Protein AF-A0A7J9J8Z8-F1 (afdb_monomer_lite)

InterPro domains:
  IPR006843 Plastid lipid-associated protein/fibrillin conserved domain [PF04755] (7-126)
  IPR039633 Plastid-lipid-associated protein [PTHR31906] (8-125)

Sequence (127 aa):
MIWIQGIVSGLNRGLAANQDDLGKADDAAKELETVAGPVDLLTDLDKLQGRWKLIYSSAFSFRTLGGSRPGLPTGRLLPVTLGQVFQRIDVISKDFDNIAEIELGAPWPLPPLEVTATLAHKFEIIG

Secondary structure (DSSP, 8-state):
--HHHHHHHHTTTGGG--HHHHHHHHHHHHHHHHHH----TTTSGGGG-EEEE----GGG-SSSSS-------S-----EEEEEEEEEEETTTTEEEEEEEEEE---TTSPPEEEEEEEEEE-----

Organism: NCBI:txid34283

pLDDT: mean 72.82, std 18.32, range [25.41, 95.12]

Radius of gyration: 18.26 Å; chains: 1; bounding box: 49×33×54 Å

Foldseek 3Di:
DPVLVVLLVVLPCELPDDPVNVVSVVVSVVVCPVVVDDDDCVPCVVVLAAKAWPSDDPVSPPQAPDPDDPDDDDDDDFGKGKDTWMWHADPVQQKTKIKIWIWGHDPPPDHIDIDIDIDIDGDDDDD

Structure (mmCIF, N/CA/C/O backbone):
data_AF-A0A7J9J8Z8-F1
#
_entry.id   AF-A0A7J9J8Z8-F1
#
loop_
_atom_site.group_PDB
_atom_site.id
_atom_site.type_symbol
_atom_site.label_atom_id
_atom_site.label_alt_id
_atom_site.label_comp_id
_atom_site.label_asym_id
_atom_site.label_entity_id
_atom_site.label_seq_id
_atom_site.pdbx_PDB_ins_code
_atom_site.Cartn_x
_atom_site.Cartn_y
_atom_site.Cartn_z
_atom_site.occupancy
_atom_site.B_iso_or_equiv
_atom_site.auth_seq_id
_atom_site.auth_comp_id
_atom_site.auth_asym_id
_atom_site.auth_atom_id
_atom_site.pdbx_PDB_model_num
ATOM 1 N N . MET A 1 1 ? -18.534 18.041 -2.394 1.00 34.94 1 MET A N 1
ATOM 2 C CA . MET A 1 1 ? -17.965 16.692 -2.613 1.00 34.94 1 MET A CA 1
A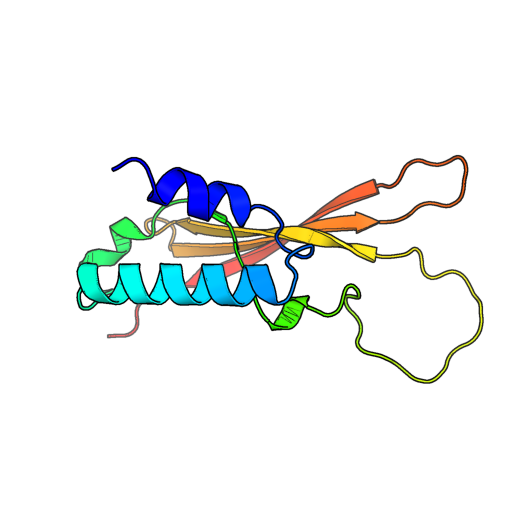TOM 3 C C . MET A 1 1 ? -17.675 16.436 -4.105 1.00 34.94 1 MET A C 1
ATOM 5 O O . MET A 1 1 ? -18.186 15.479 -4.660 1.00 34.94 1 MET A O 1
ATOM 9 N N . ILE A 1 2 ? -16.915 17.300 -4.794 1.00 29.11 2 ILE A N 1
ATOM 10 C CA . ILE A 1 2 ? -16.554 17.111 -6.228 1.00 29.11 2 ILE A CA 1
ATOM 11 C C . ILE A 1 2 ? -15.058 17.410 -6.462 1.00 29.11 2 ILE A C 1
ATOM 13 O O . ILE A 1 2 ? -14.425 16.785 -7.303 1.00 29.11 2 ILE A O 1
ATOM 17 N N . TRP A 1 3 ? -14.442 18.263 -5.637 1.00 25.41 3 TRP A N 1
ATOM 18 C CA . TRP A 1 3 ? -13.029 18.642 -5.768 1.00 25.41 3 TRP A CA 1
ATOM 19 C C . TRP A 1 3 ? -12.020 17.557 -5.339 1.00 25.41 3 TRP A C 1
ATOM 21 O O . TRP A 1 3 ? -10.976 17.417 -5.969 1.00 25.41 3 TRP A O 1
ATOM 31 N N . ILE A 1 4 ? -12.354 16.723 -4.348 1.00 39.91 4 ILE A N 1
ATOM 32 C CA . ILE A 1 4 ? -11.436 15.707 -3.786 1.00 39.91 4 ILE A CA 1
ATOM 33 C C . ILE A 1 4 ? -11.122 14.593 -4.799 1.00 39.91 4 ILE A C 1
ATOM 35 O O . ILE A 1 4 ? -9.976 14.165 -4.922 1.00 39.91 4 ILE A O 1
ATOM 39 N N . GLN A 1 5 ? -12.116 14.163 -5.586 1.00 38.34 5 GLN A N 1
ATOM 40 C CA . GLN A 1 5 ? -11.907 13.160 -6.640 1.00 38.34 5 GLN A CA 1
ATOM 41 C C . GLN A 1 5 ? -10.959 13.675 -7.735 1.00 38.34 5 GLN A C 1
ATOM 43 O O . GLN A 1 5 ? -10.128 12.919 -8.235 1.00 38.34 5 GLN A O 1
ATOM 48 N N . GLY A 1 6 ? -11.031 14.971 -8.063 1.00 37.84 6 GLY A N 1
ATOM 49 C CA . GLY A 1 6 ? -10.149 15.610 -9.041 1.00 37.84 6 GLY A CA 1
ATOM 50 C C . GLY A 1 6 ? -8.691 15.659 -8.579 1.00 37.84 6 GLY A C 1
ATOM 51 O O . GLY A 1 6 ? -7.807 15.264 -9.338 1.00 37.84 6 GLY A O 1
ATOM 52 N N . ILE A 1 7 ? -8.455 16.058 -7.323 1.00 46.06 7 ILE A N 1
ATOM 53 C CA . ILE A 1 7 ? -7.114 16.156 -6.721 1.00 46.06 7 ILE A CA 1
ATOM 54 C C . ILE A 1 7 ? -6.442 14.775 -6.653 1.00 46.06 7 ILE A C 1
ATOM 56 O O . ILE A 1 7 ? -5.316 14.615 -7.119 1.00 46.06 7 ILE A O 1
ATOM 60 N N . VAL A 1 8 ? -7.157 13.749 -6.177 1.00 44.94 8 VAL A N 1
ATOM 61 C CA . VAL A 1 8 ? -6.626 12.377 -6.063 1.00 44.94 8 VAL A CA 1
ATOM 62 C C . VAL A 1 8 ? -6.415 11.720 -7.435 1.00 44.94 8 VAL A C 1
ATOM 64 O O . VAL A 1 8 ? -5.443 10.989 -7.618 1.00 44.94 8 VAL A O 1
ATOM 67 N N . SER A 1 9 ? -7.263 12.006 -8.435 1.00 47.38 9 SER A N 1
ATOM 68 C CA . SER A 1 9 ? -7.061 11.483 -9.798 1.00 47.38 9 SER A CA 1
ATOM 69 C C . SER A 1 9 ? -5.850 12.106 -10.507 1.00 47.38 9 SER A C 1
ATOM 71 O O . SER A 1 9 ? -5.186 11.423 -11.285 1.00 47.38 9 SER A O 1
ATOM 73 N N . GLY A 1 10 ? -5.524 13.372 -10.208 1.00 46.00 10 GLY A N 1
ATOM 74 C CA . GLY A 1 10 ? -4.350 14.068 -10.748 1.00 46.00 10 GLY A CA 1
ATOM 75 C C . GLY A 1 10 ? -3.026 13.583 -10.149 1.00 46.00 10 GLY A C 1
ATOM 76 O O . GLY A 1 10 ? -2.005 13.587 -10.832 1.00 46.00 10 GLY A O 1
ATOM 77 N N . LEU A 1 11 ? -3.063 13.087 -8.909 1.00 51.06 11 LEU A N 1
ATOM 78 C CA . LEU A 1 11 ? -1.923 12.510 -8.188 1.00 51.06 11 LEU A CA 1
ATOM 79 C C . LEU A 1 11 ? -1.674 11.028 -8.527 1.00 51.06 11 LEU A C 1
ATOM 81 O O . LEU A 1 11 ? -0.802 10.376 -7.953 1.00 51.06 11 LEU A O 1
ATOM 85 N N . ASN A 1 12 ? -2.409 10.482 -9.497 1.00 52.44 12 ASN A N 1
ATOM 86 C CA . ASN A 1 12 ? -2.306 9.103 -9.965 1.00 52.44 12 ASN A CA 1
ATOM 87 C C . ASN A 1 12 ? -1.077 8.877 -10.869 1.00 52.44 12 ASN A C 1
ATOM 89 O O . ASN A 1 12 ? -1.169 8.305 -11.954 1.00 52.44 12 ASN A O 1
ATOM 93 N N . ARG A 1 13 ? 0.075 9.400 -10.449 1.00 53.47 13 ARG A N 1
ATOM 94 C CA . ARG A 1 13 ? 1.347 9.306 -11.168 1.00 53.47 13 ARG A CA 1
ATOM 95 C C . ARG A 1 13 ? 2.376 8.453 -10.442 1.00 53.47 13 ARG A C 1
ATOM 97 O O . ARG A 1 13 ? 3.346 8.053 -11.080 1.00 53.47 13 ARG A O 1
ATOM 104 N N . GLY A 1 14 ? 2.173 8.153 -9.157 1.00 57.25 14 GLY A N 1
ATOM 105 C CA . GLY A 1 14 ? 3.115 7.363 -8.364 1.00 57.25 14 GLY A CA 1
ATOM 106 C C . GLY A 1 14 ? 4.531 7.938 -8.477 1.00 57.25 14 GLY A C 1
ATOM 107 O O . GLY A 1 14 ? 4.780 9.074 -8.087 1.00 57.25 14 GLY A O 1
ATOM 108 N N . LEU A 1 15 ? 5.447 7.188 -9.092 1.00 50.38 15 LEU A N 1
ATOM 109 C CA . LEU A 1 15 ? 6.840 7.595 -9.355 1.00 50.38 15 LEU A CA 1
ATOM 110 C C . LEU A 1 15 ? 7.030 8.680 -10.420 1.00 50.38 15 LEU A C 1
ATOM 112 O O . LEU A 1 15 ? 8.113 9.248 -10.540 1.00 50.38 15 LEU A O 1
ATOM 116 N N . ALA A 1 16 ? 6.013 8.951 -11.234 1.00 54.94 16 ALA A N 1
ATOM 117 C CA . ALA A 1 16 ? 6.046 10.014 -12.232 1.00 54.94 16 ALA A CA 1
ATOM 118 C C . ALA A 1 16 ? 5.614 11.380 -11.667 1.00 54.94 16 ALA A C 1
ATOM 120 O O . ALA A 1 16 ? 5.531 12.338 -12.440 1.00 54.94 16 ALA A O 1
ATOM 121 N N . ALA A 1 17 ? 5.338 11.472 -10.359 1.00 58.69 17 ALA A N 1
ATOM 122 C CA . ALA A 1 17 ? 5.008 12.719 -9.680 1.00 58.69 17 ALA A CA 1
ATOM 123 C C . ALA A 1 17 ? 6.185 13.708 -9.750 1.00 58.69 17 ALA A C 1
ATOM 125 O O . ALA A 1 17 ? 7.332 13.356 -9.463 1.00 58.69 17 ALA A O 1
ATOM 126 N N . ASN A 1 18 ? 5.910 14.941 -10.173 1.00 61.91 18 ASN A N 1
ATOM 127 C CA . ASN A 1 18 ? 6.887 16.031 -10.168 1.00 61.91 18 ASN A CA 1
ATOM 128 C C . ASN A 1 18 ? 6.791 16.852 -8.868 1.00 61.91 18 ASN A C 1
ATOM 130 O O . ASN A 1 18 ? 5.939 16.578 -8.030 1.00 61.91 18 ASN A O 1
ATOM 134 N N . GLN A 1 19 ? 7.648 17.865 -8.698 1.00 65.25 19 GLN A N 1
ATOM 135 C CA . GLN A 1 19 ? 7.682 18.682 -7.476 1.00 65.25 19 GLN A CA 1
ATOM 136 C C . GLN A 1 19 ? 6.340 19.383 -7.166 1.00 65.25 19 GLN A C 1
ATOM 138 O O . GLN A 1 19 ? 5.976 19.517 -5.999 1.00 65.25 19 GLN A O 1
ATOM 143 N N . ASP A 1 20 ? 5.578 19.758 -8.198 1.00 70.56 20 ASP A N 1
ATOM 144 C CA . ASP A 1 20 ? 4.259 20.389 -8.057 1.00 70.56 20 ASP A CA 1
ATOM 145 C C . ASP A 1 20 ? 3.188 19.390 -7.595 1.00 70.56 20 ASP A C 1
ATOM 147 O O . ASP A 1 20 ? 2.293 19.737 -6.823 1.00 70.56 20 ASP A O 1
ATOM 151 N N . ASP A 1 21 ? 3.281 18.138 -8.049 1.00 70.00 21 ASP A N 1
ATOM 152 C CA . ASP A 1 21 ? 2.427 17.045 -7.584 1.00 70.00 21 ASP A CA 1
ATOM 153 C C . ASP A 1 21 ? 2.680 16.763 -6.087 1.00 70.00 21 ASP A C 1
ATOM 155 O O . ASP A 1 21 ? 1.749 16.406 -5.367 1.00 70.00 21 ASP A O 1
ATOM 159 N N . LEU A 1 22 ? 3.900 17.013 -5.583 1.00 69.50 22 LEU A N 1
ATOM 160 C CA . LEU A 1 22 ? 4.226 16.876 -4.153 1.00 69.50 22 LEU A CA 1
ATOM 161 C C . LEU A 1 22 ? 3.498 17.911 -3.310 1.00 69.50 22 LEU A C 1
ATOM 163 O O . LEU A 1 22 ? 2.898 17.551 -2.303 1.00 69.50 22 LEU A O 1
ATOM 167 N N . GLY A 1 23 ? 3.536 19.178 -3.736 1.00 73.69 23 GLY A N 1
ATOM 168 C CA . GLY A 1 23 ? 2.842 20.260 -3.038 1.00 73.69 23 GLY A CA 1
ATOM 169 C C . GLY A 1 23 ? 1.347 19.972 -2.937 1.00 73.69 23 GLY A C 1
ATOM 170 O O . GLY A 1 23 ? 0.778 20.021 -1.856 1.00 73.69 23 GLY A O 1
ATOM 171 N N . LYS A 1 24 ? 0.733 19.528 -4.039 1.00 79.06 24 LYS A N 1
ATOM 172 C CA . LYS A 1 24 ? -0.695 19.178 -4.063 1.00 79.06 24 LYS A CA 1
ATOM 173 C C . LYS A 1 24 ? -1.042 17.986 -3.173 1.00 79.06 24 LYS A C 1
ATOM 175 O O . LYS A 1 24 ? -2.104 17.990 -2.558 1.00 79.06 24 LYS A O 1
ATOM 180 N N . ALA A 1 25 ? -0.195 16.956 -3.137 1.00 75.88 25 ALA A N 1
ATOM 181 C CA . ALA A 1 25 ? -0.412 15.801 -2.269 1.00 75.88 25 ALA A CA 1
ATOM 182 C C . ALA A 1 25 ? -0.301 16.183 -0.788 1.00 75.88 25 ALA A C 1
ATOM 184 O O . ALA A 1 25 ? -1.129 15.754 0.011 1.00 75.88 25 ALA A O 1
ATOM 185 N N . ASP A 1 26 ? 0.698 16.994 -0.442 1.00 78.19 26 ASP A N 1
ATOM 186 C CA . ASP A 1 26 ? 0.940 17.460 0.924 1.00 78.19 26 ASP A CA 1
ATOM 187 C C . ASP A 1 26 ? -0.175 18.399 1.407 1.00 78.19 26 ASP A C 1
ATOM 189 O O . ASP A 1 26 ? -0.696 18.233 2.509 1.00 78.19 26 ASP A O 1
ATOM 193 N N . ASP A 1 27 ? -0.618 19.326 0.554 1.00 84.81 27 ASP A N 1
ATOM 194 C CA . ASP A 1 27 ? -1.748 20.213 0.839 1.00 84.81 27 ASP A CA 1
ATOM 195 C C . ASP A 1 27 ? -3.039 19.409 1.055 1.00 84.81 27 ASP A C 1
ATOM 197 O O . ASP A 1 27 ? -3.742 19.608 2.046 1.00 84.81 27 ASP A O 1
ATOM 201 N N . ALA A 1 28 ? -3.319 18.432 0.185 1.00 83.50 28 ALA A N 1
ATOM 202 C CA . ALA A 1 28 ? -4.482 17.560 0.330 1.00 83.50 28 ALA A CA 1
ATOM 203 C C . ALA A 1 28 ? -4.420 16.704 1.606 1.00 83.50 28 ALA A C 1
ATOM 205 O O . ALA A 1 28 ? -5.444 16.499 2.258 1.00 83.50 28 ALA A O 1
ATOM 206 N N . ALA A 1 29 ? -3.236 16.211 1.982 1.00 81.00 29 ALA A N 1
ATOM 207 C CA . ALA A 1 29 ? -3.048 15.468 3.225 1.00 81.00 29 ALA A CA 1
ATOM 208 C C . ALA A 1 29 ? -3.321 16.353 4.450 1.00 81.00 29 ALA A C 1
ATOM 210 O O . ALA A 1 29 ? -4.094 15.959 5.320 1.00 81.00 29 ALA A O 1
ATOM 211 N N . LYS A 1 30 ? -2.790 17.582 4.476 1.00 83.81 30 LYS A N 1
ATOM 212 C CA . LYS A 1 30 ? -3.038 18.558 5.552 1.00 83.81 30 LYS A CA 1
ATOM 213 C C . LYS A 1 30 ? -4.513 18.927 5.682 1.00 83.81 30 LYS A C 1
ATOM 215 O O . LYS A 1 30 ? -5.029 19.033 6.797 1.00 83.81 30 LYS A O 1
ATOM 220 N N . GLU A 1 31 ? -5.209 19.114 4.561 1.00 86.94 31 GLU A N 1
ATOM 221 C CA . GLU A 1 31 ? -6.655 19.355 4.566 1.00 86.94 31 GLU A CA 1
ATOM 222 C C . GLU A 1 31 ? -7.415 18.173 5.182 1.00 86.94 31 GLU A C 1
ATOM 224 O O . GLU A 1 31 ? -8.316 18.378 5.996 1.00 86.94 31 GLU A O 1
ATOM 229 N N . LEU A 1 32 ? -7.030 16.936 4.847 1.00 82.25 32 LEU A N 1
ATOM 230 C CA . LEU A 1 32 ? -7.639 15.734 5.416 1.00 82.25 32 LEU A CA 1
ATOM 231 C C . LEU A 1 32 ? -7.358 15.603 6.914 1.00 82.25 32 LEU A C 1
ATOM 233 O O . LEU A 1 32 ? -8.292 15.356 7.669 1.00 82.25 32 LEU A O 1
ATOM 237 N N . GLU A 1 33 ? -6.122 15.819 7.359 1.00 82.50 33 GLU A N 1
ATOM 238 C CA . GLU A 1 33 ? -5.747 15.777 8.780 1.00 82.50 33 GLU A CA 1
ATOM 239 C C . GLU A 1 33 ? -6.514 16.815 9.608 1.00 82.50 33 GLU A C 1
ATOM 241 O O . GLU A 1 33 ? -6.951 16.531 10.724 1.00 82.50 33 GLU A O 1
ATOM 246 N N . THR A 1 34 ? -6.759 17.997 9.034 1.00 83.56 34 THR A N 1
ATOM 247 C CA . THR A 1 34 ? -7.533 19.065 9.686 1.00 83.56 34 THR A CA 1
ATOM 248 C C . THR A 1 34 ? -8.987 18.650 9.942 1.00 83.56 34 THR A C 1
ATOM 250 O O . THR A 1 34 ? -9.594 19.085 10.920 1.00 83.56 34 THR A O 1
ATOM 253 N N . VAL A 1 35 ? -9.559 17.808 9.075 1.00 84.19 35 VAL A N 1
ATOM 254 C CA . VAL A 1 35 ? -10.960 17.361 9.161 1.00 84.19 35 VAL A CA 1
ATOM 255 C C . VAL A 1 35 ? -11.098 16.026 9.901 1.00 84.19 35 VAL A C 1
ATOM 257 O O . VAL A 1 35 ? -12.113 15.799 10.558 1.00 84.19 35 VAL A O 1
ATOM 260 N N . ALA A 1 36 ? -10.107 15.138 9.795 1.00 75.69 36 ALA A N 1
ATOM 261 C CA . ALA A 1 36 ? -10.208 13.744 10.226 1.00 75.69 36 ALA A CA 1
ATOM 262 C C . ALA A 1 36 ? -10.038 13.534 11.740 1.00 75.69 36 ALA A C 1
ATOM 264 O O . ALA A 1 36 ? -10.451 12.492 12.246 1.00 75.69 36 ALA A O 1
ATOM 265 N N . GLY A 1 37 ? -9.507 14.517 12.476 1.00 78.62 37 GLY A N 1
ATOM 266 C CA . GLY A 1 37 ? -9.246 14.370 13.909 1.00 78.62 37 GLY A CA 1
ATOM 267 C C . GLY A 1 37 ? -8.185 13.296 14.216 1.00 78.62 37 GLY A C 1
ATOM 268 O O . GLY A 1 37 ? -7.558 12.755 13.304 1.00 78.62 37 GLY A O 1
ATOM 269 N N . PRO A 1 38 ? -7.920 13.007 15.500 1.00 80.38 38 PRO A N 1
ATOM 270 C CA . PRO A 1 38 ? -6.939 11.996 15.888 1.00 80.38 38 PRO A CA 1
ATOM 271 C C . PRO A 1 38 ? -7.415 10.583 1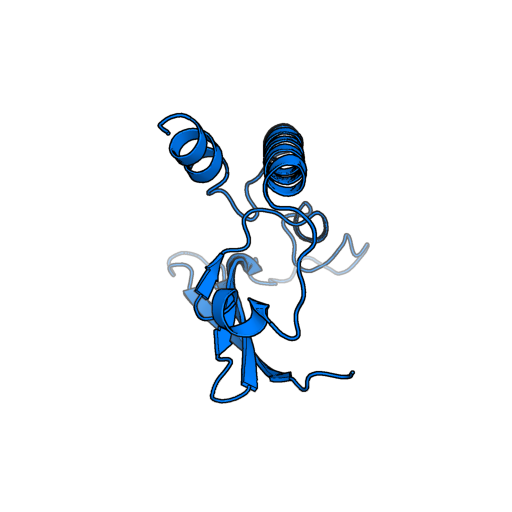5.520 1.00 80.38 38 PRO A C 1
ATOM 273 O O . PRO A 1 38 ? -8.559 10.225 15.786 1.00 80.38 38 PRO A O 1
ATOM 276 N N . VAL A 1 39 ? -6.513 9.781 14.948 1.00 81.88 39 VAL A N 1
ATOM 277 C CA . VAL A 1 39 ? -6.736 8.355 14.663 1.00 81.88 39 VAL A CA 1
ATOM 278 C C . VAL A 1 39 ? -6.377 7.540 15.902 1.00 81.88 39 VAL A C 1
ATOM 280 O O . VAL A 1 39 ? -5.243 7.619 16.377 1.00 81.88 39 VAL A O 1
ATOM 283 N N . ASP A 1 40 ? -7.313 6.736 16.401 1.00 86.62 40 ASP A N 1
ATOM 284 C CA . ASP A 1 40 ? -7.057 5.786 17.484 1.00 86.62 40 ASP A CA 1
ATOM 285 C C . ASP A 1 40 ? -7.002 4.364 16.926 1.00 86.62 40 ASP A C 1
ATOM 287 O O . ASP A 1 40 ? -8.021 3.736 16.663 1.00 86.62 40 ASP A O 1
ATOM 291 N N . LEU A 1 41 ? -5.795 3.816 16.776 1.00 84.00 41 LEU A N 1
ATOM 292 C CA . LEU A 1 41 ? -5.590 2.485 16.200 1.00 84.00 41 LEU A CA 1
ATOM 293 C C . LEU A 1 41 ? -6.212 1.344 17.023 1.00 84.00 41 LEU A C 1
ATOM 295 O O . LEU A 1 41 ? -6.341 0.244 16.493 1.00 84.00 41 LEU A O 1
ATOM 299 N N . LEU A 1 42 ? -6.594 1.562 18.286 1.00 85.38 42 LEU A N 1
ATOM 300 C CA . LEU A 1 42 ? -7.307 0.549 19.071 1.00 85.38 42 LEU A CA 1
ATOM 301 C C . LEU A 1 42 ? -8.778 0.437 18.660 1.00 85.38 42 LEU A C 1
ATOM 303 O O . LEU A 1 42 ? -9.348 -0.652 18.736 1.00 85.38 42 LEU A O 1
ATOM 307 N N . THR A 1 43 ? -9.387 1.541 18.229 1.00 87.62 43 THR A N 1
ATOM 308 C CA . THR A 1 43 ? -10.814 1.612 17.885 1.00 87.62 43 THR A CA 1
ATOM 309 C C . THR A 1 43 ? -11.074 1.745 16.385 1.00 87.62 43 THR A C 1
ATOM 311 O O . THR A 1 43 ? -12.145 1.358 15.932 1.00 87.62 43 THR A O 1
ATOM 314 N N . ASP A 1 44 ? -10.088 2.211 15.616 1.00 89.69 44 ASP A N 1
ATOM 315 C CA . ASP A 1 44 ? -10.197 2.530 14.189 1.00 89.69 44 ASP A CA 1
ATOM 316 C C . ASP A 1 44 ? -9.481 1.530 13.270 1.00 89.69 44 ASP A C 1
ATOM 318 O O . ASP A 1 44 ? -9.369 1.764 12.064 1.00 89.69 44 ASP A O 1
ATOM 322 N N . LEU A 1 45 ? -8.946 0.429 13.805 1.00 89.31 45 LEU A N 1
ATOM 323 C CA . LEU A 1 45 ? -8.135 -0.501 13.017 1.00 89.31 45 LEU A CA 1
ATOM 324 C C . LEU A 1 45 ? -8.893 -1.081 11.816 1.00 89.31 45 LEU A C 1
ATOM 326 O O . LEU A 1 45 ? -8.313 -1.260 10.749 1.00 89.31 45 LEU A O 1
ATOM 330 N N . ASP A 1 46 ? -10.190 -1.339 11.972 1.00 91.12 46 ASP A N 1
ATOM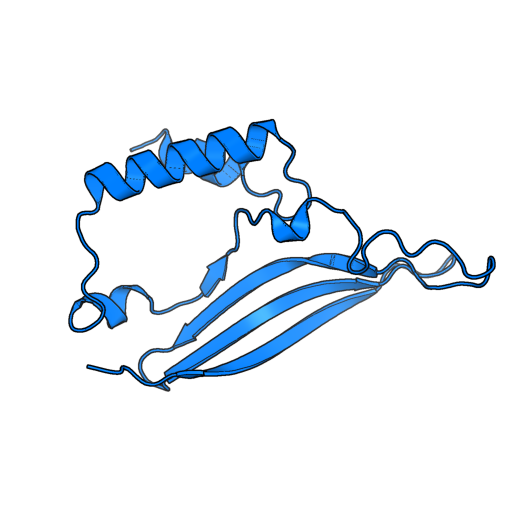 331 C CA . ASP A 1 46 ? -11.078 -1.834 10.919 1.00 91.12 46 ASP A CA 1
ATOM 332 C C . ASP A 1 46 ? -11.154 -0.882 9.717 1.00 91.12 46 ASP A C 1
ATOM 334 O O . ASP A 1 46 ? -11.263 -1.337 8.576 1.00 91.12 46 ASP A O 1
ATOM 338 N N . LYS A 1 47 ? -11.001 0.429 9.943 1.00 90.06 47 LYS A N 1
ATOM 339 C CA . LYS A 1 47 ? -10.967 1.443 8.879 1.00 90.06 47 LYS A CA 1
ATOM 340 C C . LYS A 1 47 ? -9.745 1.300 7.973 1.00 90.06 47 LYS A C 1
ATOM 342 O O . LYS A 1 47 ? -9.765 1.809 6.854 1.00 90.06 47 LYS A O 1
ATOM 347 N N . LEU A 1 48 ? -8.695 0.609 8.428 1.00 90.44 48 LEU A N 1
ATOM 348 C CA . LEU A 1 48 ? -7.500 0.325 7.633 1.00 90.44 48 LEU A CA 1
ATOM 349 C C . LEU A 1 48 ? -7.658 -0.904 6.729 1.00 90.44 48 LEU A C 1
ATOM 351 O O . LEU A 1 48 ? -6.806 -1.115 5.866 1.00 90.44 48 LEU A O 1
ATOM 355 N N . GLN A 1 49 ? -8.723 -1.700 6.877 1.00 94.56 49 GLN A N 1
ATOM 356 C CA . GLN A 1 49 ? -8.948 -2.892 6.057 1.00 94.56 49 GLN A CA 1
ATOM 357 C C . GLN A 1 49 ? -8.982 -2.540 4.565 1.00 94.56 49 GLN A C 1
ATOM 359 O O . GLN A 1 49 ? -9.768 -1.705 4.117 1.00 94.56 49 GLN A O 1
ATOM 364 N N . GLY A 1 50 ? -8.191 -3.256 3.767 1.00 94.50 50 GLY A N 1
ATOM 365 C CA . GLY A 1 50 ? -8.266 -3.189 2.312 1.00 94.50 50 GLY A CA 1
ATOM 366 C C . GLY A 1 50 ? -6.922 -2.957 1.637 1.00 94.50 50 GLY A C 1
ATOM 367 O O . GLY A 1 50 ? -5.864 -3.332 2.141 1.00 94.50 50 GLY A O 1
ATOM 368 N N . ARG A 1 51 ? -6.978 -2.389 0.430 1.00 93.25 51 ARG A N 1
ATOM 369 C CA . ARG A 1 51 ? -5.806 -2.134 -0.411 1.00 93.25 51 ARG A CA 1
ATOM 370 C C . ARG A 1 51 ? -5.618 -0.634 -0.592 1.00 93.25 51 ARG A C 1
ATOM 372 O O . ARG A 1 51 ? -6.431 0.031 -1.226 1.00 93.25 51 ARG A O 1
ATOM 379 N N . TRP A 1 52 ? -4.500 -0.141 -0.089 1.00 90.31 52 TRP A N 1
ATOM 380 C CA . TRP A 1 52 ? -4.080 1.248 -0.143 1.00 90.31 52 TRP A CA 1
ATOM 381 C C . TRP A 1 52 ? -3.104 1.447 -1.289 1.00 90.31 52 TRP A C 1
ATOM 383 O O . TRP A 1 52 ? -2.208 0.635 -1.514 1.00 90.31 52 TRP A O 1
ATOM 393 N N . LYS A 1 53 ? -3.290 2.526 -2.041 1.00 87.38 53 LYS A N 1
ATOM 394 C CA . LYS A 1 53 ? -2.414 2.902 -3.147 1.00 87.38 53 LYS A CA 1
ATOM 395 C C . LYS A 1 53 ? -1.470 3.993 -2.666 1.00 87.38 53 LYS A C 1
ATOM 397 O O . LYS A 1 53 ? -1.932 5.011 -2.161 1.00 87.38 53 LYS A O 1
ATOM 402 N N . LEU A 1 54 ? -0.166 3.807 -2.852 1.00 81.75 54 LEU A N 1
ATOM 403 C CA . LEU A 1 54 ? 0.801 4.856 -2.550 1.00 81.75 54 LEU A CA 1
ATOM 404 C C . LEU A 1 54 ? 0.669 5.978 -3.582 1.00 81.75 54 LEU A C 1
ATOM 406 O O . LEU A 1 54 ? 1.042 5.815 -4.744 1.00 81.75 54 LEU A O 1
ATOM 410 N N . ILE A 1 55 ? 0.123 7.111 -3.157 1.00 75.12 55 ILE A N 1
ATOM 411 C CA . ILE A 1 55 ? -0.068 8.273 -4.030 1.00 75.12 55 ILE A CA 1
ATOM 412 C C . ILE A 1 55 ? 1.250 9.042 -4.191 1.00 75.12 55 ILE A C 1
ATOM 414 O O . ILE A 1 55 ? 1.574 9.486 -5.289 1.00 75.12 55 ILE A O 1
ATOM 418 N N . TYR A 1 56 ? 2.042 9.141 -3.120 1.00 70.94 56 TYR A N 1
ATOM 419 C CA . TYR A 1 56 ? 3.320 9.842 -3.121 1.00 70.94 56 TYR A CA 1
ATOM 420 C C . TYR A 1 56 ? 4.276 9.292 -2.052 1.00 70.94 56 TYR A C 1
ATOM 422 O O . TYR A 1 56 ? 3.853 8.912 -0.963 1.00 70.94 56 TYR A O 1
ATOM 430 N N . SER A 1 57 ? 5.577 9.280 -2.356 1.00 68.62 57 SER A N 1
ATOM 431 C CA . SER A 1 57 ? 6.647 9.192 -1.360 1.00 68.62 57 SER A CA 1
ATOM 432 C C . SER A 1 57 ? 7.923 9.848 -1.891 1.00 68.62 57 SER A C 1
ATOM 434 O O . SER A 1 57 ? 8.333 9.635 -3.035 1.00 68.62 57 SER A O 1
ATOM 436 N N . SER A 1 58 ? 8.571 10.644 -1.042 1.00 60.47 58 SER A N 1
ATOM 437 C CA . SER A 1 58 ? 9.803 11.369 -1.372 1.00 60.47 58 SER A CA 1
ATOM 438 C C . SER A 1 58 ? 10.972 10.435 -1.703 1.00 60.47 58 SER A C 1
ATOM 440 O O . SER A 1 58 ? 11.833 10.795 -2.508 1.00 60.47 58 SER A O 1
ATOM 442 N N . ALA A 1 59 ? 10.968 9.211 -1.160 1.00 56.41 59 ALA A N 1
ATOM 443 C CA . ALA A 1 59 ? 11.990 8.187 -1.393 1.00 56.41 59 ALA A CA 1
ATOM 444 C C . ALA A 1 59 ? 12.054 7.699 -2.855 1.00 56.41 59 ALA A C 1
ATOM 446 O O . ALA A 1 59 ? 13.038 7.088 -3.262 1.00 56.41 59 ALA A O 1
ATOM 447 N N . PHE A 1 60 ? 11.021 7.992 -3.645 1.00 55.16 60 PHE A N 1
ATOM 448 C CA . PHE A 1 60 ? 10.840 7.534 -5.023 1.00 55.16 60 PHE A CA 1
ATOM 449 C C . PHE A 1 60 ? 11.045 8.638 -6.076 1.00 55.16 60 PHE A C 1
ATOM 451 O O . PHE A 1 60 ? 10.913 8.396 -7.271 1.00 55.16 60 PHE A O 1
ATOM 458 N N . SER A 1 61 ? 11.411 9.851 -5.651 1.00 48.75 61 SER A N 1
ATOM 459 C CA . SER A 1 61 ? 11.662 10.997 -6.543 1.00 48.75 61 SER A CA 1
ATOM 460 C C . SER A 1 61 ? 12.882 10.815 -7.463 1.00 48.75 61 SER A C 1
ATOM 462 O O . SER A 1 61 ? 12.975 11.452 -8.515 1.00 48.75 61 SER A O 1
ATOM 464 N N . PHE A 1 62 ? 13.793 9.900 -7.121 1.00 49.81 62 PHE A N 1
ATOM 465 C CA . PHE A 1 62 ? 14.831 9.427 -8.029 1.00 49.81 62 PHE A CA 1
ATOM 466 C C . PHE A 1 62 ? 14.294 8.223 -8.805 1.00 49.81 62 PHE A C 1
ATOM 468 O O . PHE A 1 62 ? 14.046 7.166 -8.233 1.00 49.81 62 PHE A O 1
ATOM 475 N N . ARG A 1 63 ? 14.139 8.377 -10.125 1.00 51.88 63 ARG A N 1
ATOM 476 C CA . ARG A 1 63 ? 13.628 7.377 -11.089 1.00 51.88 63 ARG A CA 1
ATOM 477 C C . ARG A 1 63 ? 14.505 6.116 -11.241 1.00 51.88 63 ARG A C 1
ATOM 479 O O . ARG A 1 63 ? 14.470 5.455 -12.273 1.00 51.88 63 ARG A O 1
ATOM 486 N N . THR A 1 64 ? 15.305 5.782 -10.238 1.00 49.44 64 THR A N 1
ATOM 487 C CA . THR A 1 64 ? 16.195 4.626 -10.192 1.00 49.44 64 THR A CA 1
ATOM 488 C C . THR A 1 64 ? 16.157 4.025 -8.793 1.00 49.44 64 THR A C 1
ATOM 490 O O . THR A 1 64 ? 16.469 4.700 -7.815 1.00 49.44 64 THR A O 1
ATOM 493 N N . LEU A 1 65 ? 15.874 2.720 -8.696 1.00 53.22 65 LEU A N 1
ATOM 494 C CA . LEU A 1 65 ? 15.973 1.911 -7.464 1.00 53.22 65 LEU A CA 1
ATOM 495 C C . LEU A 1 65 ? 17.427 1.708 -6.973 1.00 53.22 65 LEU A C 1
ATOM 497 O O . LEU A 1 65 ? 17.757 0.745 -6.288 1.00 53.22 65 LEU A O 1
ATOM 501 N N . GLY A 1 66 ? 18.316 2.624 -7.336 1.00 47.66 66 GLY A N 1
ATOM 502 C CA . GLY A 1 66 ? 19.712 2.674 -6.953 1.00 47.66 66 GLY A CA 1
ATOM 503 C C . GLY A 1 66 ? 20.157 4.118 -7.094 1.00 47.66 66 GLY A C 1
ATOM 504 O O . GLY A 1 66 ? 20.178 4.651 -8.204 1.00 47.66 66 GLY A O 1
ATOM 505 N N . GLY A 1 67 ? 20.451 4.770 -5.969 1.00 43.62 67 GLY A N 1
ATOM 506 C CA . GLY A 1 67 ? 21.042 6.106 -5.965 1.00 43.62 67 GLY A CA 1
ATOM 507 C C . GLY A 1 67 ? 22.293 6.154 -6.843 1.00 43.62 67 GLY A C 1
ATOM 508 O O . GLY A 1 67 ? 22.907 5.118 -7.105 1.00 43.62 67 GLY A O 1
ATOM 509 N N . SER A 1 68 ? 22.660 7.352 -7.306 1.00 43.75 68 SER A N 1
ATOM 510 C CA . SER A 1 68 ? 23.854 7.597 -8.119 1.00 43.75 68 SER A CA 1
ATOM 511 C C . SER A 1 68 ? 25.057 6.862 -7.536 1.00 43.75 68 SER A C 1
ATOM 513 O O . SER A 1 68 ? 25.642 7.311 -6.553 1.00 43.75 68 SER A O 1
ATOM 515 N N . ARG A 1 69 ? 25.412 5.717 -8.126 1.00 45.53 69 ARG A N 1
ATOM 516 C CA . ARG A 1 69 ? 26.631 4.986 -7.801 1.00 45.53 69 ARG A CA 1
ATOM 517 C C . ARG A 1 69 ? 27.673 5.435 -8.821 1.00 45.53 69 ARG A C 1
ATOM 519 O O . ARG A 1 69 ? 27.567 5.053 -9.988 1.00 45.53 69 ARG A O 1
ATOM 526 N N . PRO A 1 70 ? 28.644 6.282 -8.442 1.00 50.31 70 PRO A N 1
ATOM 527 C CA . PRO A 1 70 ? 29.738 6.623 -9.331 1.00 50.31 70 PRO A CA 1
ATOM 528 C C . PRO A 1 70 ? 30.561 5.348 -9.550 1.00 50.31 70 PRO A C 1
ATOM 530 O O . PRO A 1 70 ? 31.184 4.840 -8.622 1.00 50.31 70 PRO A O 1
ATOM 533 N N . GLY A 1 71 ? 30.520 4.823 -10.774 1.00 39.72 71 GLY A N 1
ATOM 534 C CA . GLY A 1 71 ? 31.359 3.720 -11.240 1.00 39.72 71 GLY A CA 1
ATOM 535 C C . GLY A 1 71 ? 30.690 2.343 -11.246 1.00 39.72 71 GLY A C 1
ATOM 536 O O . GLY A 1 71 ? 30.540 1.708 -10.207 1.00 39.72 71 GLY A O 1
ATOM 537 N N . LEU A 1 72 ? 30.367 1.844 -12.442 1.00 41.59 72 LEU A N 1
ATOM 538 C CA . LEU A 1 72 ? 30.984 0.646 -13.037 1.00 41.59 72 LEU A CA 1
ATOM 539 C C . LEU A 1 72 ? 30.579 0.559 -14.534 1.00 41.59 72 LEU A C 1
ATOM 541 O O . LEU A 1 72 ? 29.619 1.214 -14.940 1.00 41.59 72 LEU A O 1
ATOM 545 N N . PRO A 1 73 ? 31.344 -0.157 -15.376 1.00 44.09 73 PRO A N 1
ATOM 546 C CA . PRO A 1 73 ? 31.388 0.025 -16.822 1.00 44.09 73 PRO A CA 1
ATOM 547 C C . PRO A 1 73 ? 30.095 -0.395 -17.529 1.00 44.09 73 PRO A C 1
ATOM 549 O O . PRO A 1 73 ? 29.350 -1.260 -17.080 1.00 44.09 73 PRO A O 1
ATOM 552 N N . THR A 1 74 ? 29.889 0.232 -18.682 1.00 48.16 74 THR A N 1
ATOM 553 C CA . THR A 1 74 ? 28.903 -0.004 -19.743 1.00 48.16 74 THR A CA 1
ATOM 554 C C . THR A 1 74 ? 28.674 -1.491 -20.065 1.00 48.16 74 THR A C 1
ATOM 556 O O . THR A 1 74 ? 29.191 -2.025 -21.042 1.00 48.16 74 THR A O 1
ATOM 559 N N . GLY A 1 75 ? 27.856 -2.171 -19.259 1.00 46.91 75 GLY A N 1
ATOM 560 C CA . GLY A 1 75 ? 27.545 -3.589 -19.431 1.00 46.91 75 GLY A CA 1
ATOM 561 C C . GLY A 1 75 ? 26.179 -3.977 -18.868 1.00 46.91 75 GLY A C 1
ATOM 562 O O . GLY A 1 75 ? 26.108 -4.632 -17.839 1.00 46.91 75 GLY A O 1
ATOM 563 N N . ARG A 1 76 ? 25.102 -3.579 -19.564 1.00 53.75 76 ARG A N 1
ATOM 564 C CA . ARG A 1 76 ? 23.758 -4.206 -19.536 1.00 53.75 76 ARG A CA 1
ATOM 565 C C . ARG A 1 76 ? 23.194 -4.582 -18.145 1.00 53.75 76 ARG A C 1
ATOM 567 O O . ARG A 1 76 ? 22.885 -5.741 -17.890 1.00 53.75 76 ARG A O 1
ATOM 574 N N . LEU A 1 77 ? 22.921 -3.597 -17.291 1.00 54.91 77 LEU A N 1
ATOM 575 C CA . LEU A 1 77 ? 21.786 -3.741 -16.371 1.00 54.91 77 LEU A CA 1
ATOM 576 C C . LEU A 1 77 ? 20.533 -3.340 -17.148 1.00 54.91 77 LEU A C 1
ATOM 578 O O . LEU A 1 77 ? 20.471 -2.240 -17.697 1.00 54.91 77 LEU A O 1
ATOM 582 N N . LEU A 1 78 ? 19.575 -4.260 -17.263 1.00 59.81 78 LEU A N 1
ATOM 583 C CA . LEU A 1 78 ? 18.254 -3.929 -17.787 1.00 59.81 78 LEU A CA 1
ATOM 584 C C . LEU A 1 78 ? 17.676 -2.803 -16.918 1.00 59.81 78 LEU A C 1
ATOM 586 O O . LEU A 1 78 ? 17.773 -2.903 -15.693 1.00 59.81 78 LEU A O 1
ATOM 590 N N . PRO A 1 79 ? 17.139 -1.721 -17.506 1.00 69.31 79 PRO A N 1
ATOM 591 C CA . PRO A 1 79 ? 16.564 -0.648 -16.713 1.00 69.31 79 PRO A CA 1
ATOM 592 C C . PRO A 1 79 ? 15.388 -1.213 -15.913 1.00 69.31 79 PRO A C 1
ATOM 594 O O . PRO A 1 79 ? 14.410 -1.680 -16.490 1.00 69.31 79 PRO A O 1
ATOM 597 N N . VAL A 1 80 ? 15.527 -1.224 -14.588 1.00 71.50 80 VAL A N 1
ATOM 598 C CA . VAL A 1 80 ? 14.462 -1.607 -13.658 1.00 71.50 80 VAL A CA 1
ATOM 599 C C . VAL A 1 80 ? 13.744 -0.334 -13.245 1.00 71.50 80 VAL A C 1
ATOM 601 O O . VAL A 1 80 ? 14.337 0.536 -12.603 1.00 71.50 80 VAL A O 1
ATOM 604 N N . THR A 1 81 ? 12.475 -0.237 -13.612 1.00 73.38 81 THR A N 1
ATOM 605 C CA . THR A 1 81 ? 11.613 0.888 -13.263 1.00 73.38 81 THR A CA 1
ATOM 606 C C . THR A 1 81 ? 10.617 0.413 -12.222 1.00 73.38 81 THR A C 1
ATOM 608 O O . THR A 1 81 ? 9.994 -0.633 -12.379 1.00 73.38 81 THR A O 1
ATOM 611 N N . LEU A 1 82 ? 10.483 1.148 -11.121 1.00 75.38 82 LEU A N 1
ATOM 612 C CA . LEU A 1 82 ? 9.402 0.875 -10.183 1.00 75.38 82 LEU A CA 1
ATOM 613 C C . LEU A 1 82 ? 8.077 1.337 -10.827 1.00 75.38 82 LEU A C 1
ATOM 615 O O . LEU A 1 82 ? 8.046 2.309 -11.581 1.00 75.38 82 LEU A O 1
ATOM 619 N N . GLY A 1 83 ? 6.998 0.615 -10.571 1.00 77.44 83 GLY A N 1
ATOM 620 C CA . GLY A 1 83 ? 5.639 0.943 -10.984 1.00 77.44 83 GLY A CA 1
ATOM 621 C C . GLY A 1 83 ? 4.812 1.418 -9.793 1.00 77.44 83 GLY A C 1
ATOM 622 O O . GLY A 1 83 ? 5.303 2.089 -8.884 1.00 77.44 83 GLY A O 1
ATOM 623 N N . GLN A 1 84 ? 3.531 1.069 -9.762 1.00 82.50 84 GLN A N 1
ATOM 624 C CA . GLN A 1 84 ? 2.700 1.433 -8.629 1.00 82.50 84 GLN A CA 1
ATOM 625 C C . GLN A 1 84 ? 3.051 0.612 -7.380 1.00 82.50 84 GLN A C 1
ATOM 627 O O . GLN A 1 84 ? 3.239 -0.602 -7.431 1.00 82.50 84 GLN A O 1
ATOM 632 N N . VAL A 1 85 ? 3.064 1.281 -6.226 1.00 85.19 85 VAL A N 1
ATOM 633 C CA . VAL A 1 85 ? 3.164 0.625 -4.919 1.00 85.19 85 VAL A CA 1
ATOM 634 C C . VAL A 1 85 ? 1.795 0.599 -4.249 1.00 85.19 85 VAL A C 1
ATOM 636 O O . VAL A 1 85 ? 1.047 1.583 -4.273 1.00 85.19 85 VAL A O 1
ATOM 639 N N . PHE A 1 86 ? 1.474 -0.533 -3.644 1.00 90.00 86 PHE A N 1
ATOM 640 C CA . PHE A 1 86 ? 0.282 -0.759 -2.852 1.00 90.00 86 PHE A CA 1
ATOM 641 C C . PHE A 1 86 ? 0.656 -1.326 -1.493 1.00 90.00 86 PHE A C 1
ATOM 643 O O . PHE A 1 86 ? 1.699 -1.951 -1.318 1.00 90.00 86 PHE A O 1
ATOM 650 N N . GLN A 1 87 ? -0.258 -1.161 -0.555 1.00 92.12 87 GLN A N 1
ATOM 651 C CA . GLN A 1 87 ? -0.206 -1.792 0.743 1.00 92.12 87 GLN A CA 1
ATOM 652 C C . GLN A 1 87 ? -1.534 -2.493 0.984 1.00 92.12 87 GLN A C 1
ATOM 654 O O . GLN A 1 87 ? -2.590 -1.871 0.882 1.00 92.12 87 GLN A O 1
ATOM 659 N N . ARG A 1 88 ? -1.504 -3.797 1.242 1.00 94.56 88 ARG A N 1
ATOM 660 C CA . ARG A 1 88 ? -2.694 -4.546 1.646 1.00 94.56 88 ARG A CA 1
ATOM 661 C C . ARG A 1 88 ? -2.651 -4.729 3.151 1.00 94.56 88 ARG A C 1
ATOM 663 O O . ARG A 1 88 ? -1.674 -5.259 3.669 1.00 94.56 88 ARG A O 1
ATOM 670 N N . ILE A 1 89 ? -3.725 -4.328 3.813 1.00 94.50 89 ILE A N 1
ATOM 671 C CA . ILE A 1 89 ? -3.916 -4.518 5.244 1.00 94.50 89 ILE A CA 1
ATOM 672 C C . ILE A 1 89 ? -5.125 -5.429 5.421 1.00 94.50 89 ILE A C 1
ATOM 674 O O . ILE A 1 89 ? -6.218 -5.128 4.933 1.00 94.50 89 ILE A O 1
ATOM 678 N N . ASP A 1 90 ? -4.908 -6.553 6.094 1.00 95.12 90 ASP A N 1
ATOM 679 C CA . ASP A 1 90 ? -5.970 -7.439 6.553 1.00 95.12 90 ASP A CA 1
ATOM 680 C C . ASP A 1 90 ? -5.900 -7.547 8.074 1.00 95.12 90 ASP A C 1
ATOM 682 O O . ASP A 1 90 ? -5.008 -8.166 8.647 1.00 95.12 90 ASP A O 1
ATOM 686 N N . VAL A 1 91 ? -6.849 -6.902 8.732 1.00 92.88 91 VAL A N 1
ATOM 687 C CA . VAL A 1 91 ? -6.954 -6.783 10.181 1.00 92.88 91 VAL A CA 1
ATOM 688 C C . VAL A 1 91 ? -7.332 -8.110 10.830 1.00 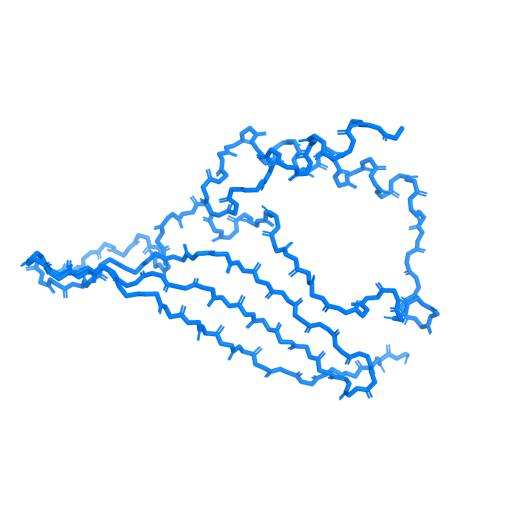92.88 91 VAL A C 1
ATOM 690 O O . VAL A 1 91 ? -6.890 -8.391 11.943 1.00 92.88 91 VAL A O 1
ATOM 693 N N . ILE A 1 92 ? -8.101 -8.956 10.135 1.00 92.00 92 ILE A N 1
ATOM 694 C CA . ILE A 1 92 ? -8.562 -10.242 10.673 1.00 92.00 92 ILE A CA 1
ATOM 695 C C . ILE A 1 92 ? -7.391 -11.220 10.736 1.00 92.00 92 ILE A C 1
ATOM 697 O O . ILE A 1 92 ? -7.156 -11.858 11.762 1.00 92.00 92 ILE A O 1
ATOM 701 N N . SER A 1 93 ? -6.639 -11.329 9.640 1.00 92.88 93 SER A N 1
ATOM 702 C CA . SER A 1 93 ? -5.464 -12.200 9.567 1.00 92.88 93 SER A CA 1
ATOM 703 C C . SER A 1 93 ? -4.198 -11.550 10.132 1.00 92.88 93 SER A C 1
ATOM 705 O O . SER A 1 93 ? -3.190 -12.244 10.302 1.00 92.88 93 SER A O 1
ATOM 707 N N . LYS A 1 94 ? -4.250 -10.249 10.439 1.00 92.75 94 LYS A N 1
ATOM 708 C CA . LYS A 1 94 ? -3.112 -9.397 10.799 1.00 92.75 94 LYS A CA 1
ATOM 709 C C . LYS A 1 94 ? -2.019 -9.370 9.727 1.00 92.75 94 LYS A C 1
ATOM 711 O O . LYS A 1 94 ? -0.833 -9.372 10.054 1.00 92.75 94 LYS A O 1
ATOM 716 N N . ASP A 1 95 ? -2.413 -9.390 8.455 1.00 94.69 95 ASP A N 1
ATOM 717 C CA . ASP A 1 95 ? -1.485 -9.268 7.327 1.00 94.69 95 ASP A CA 1
ATOM 718 C C . ASP A 1 95 ? -1.233 -7.805 6.963 1.00 94.69 95 ASP A C 1
ATOM 720 O O . ASP A 1 95 ? -2.148 -6.978 6.938 1.00 94.69 95 ASP A O 1
ATOM 724 N N . PHE A 1 96 ? 0.019 -7.520 6.620 1.00 92.50 96 PHE A N 1
ATOM 725 C CA . PHE A 1 96 ? 0.490 -6.231 6.140 1.00 92.50 96 PHE A CA 1
ATOM 726 C C . PHE A 1 96 ? 1.487 -6.438 4.996 1.00 92.50 96 PHE A C 1
ATOM 728 O O . PHE A 1 96 ? 2.687 -6.646 5.202 1.00 92.50 96 PHE A O 1
ATOM 735 N N . ASP A 1 97 ? 0.984 -6.378 3.768 1.00 94.12 97 ASP A N 1
ATOM 736 C CA . ASP A 1 97 ? 1.771 -6.681 2.576 1.00 94.12 97 ASP A CA 1
ATOM 737 C C . ASP A 1 97 ? 2.112 -5.400 1.821 1.00 94.12 97 ASP A C 1
ATOM 739 O O . ASP A 1 97 ? 1.219 -4.675 1.380 1.00 94.12 97 ASP A O 1
ATOM 743 N N . ASN A 1 98 ? 3.403 -5.154 1.604 1.00 90.25 98 ASN A N 1
ATOM 744 C CA . ASN A 1 98 ? 3.869 -4.114 0.692 1.00 90.25 98 ASN A CA 1
ATOM 745 C C . ASN A 1 98 ? 4.056 -4.729 -0.695 1.00 90.25 98 ASN A C 1
ATOM 747 O O . ASN A 1 98 ? 4.886 -5.616 -0.887 1.00 90.25 98 ASN A O 1
ATOM 751 N N . ILE A 1 99 ? 3.280 -4.260 -1.662 1.00 90.50 99 ILE A N 1
ATOM 752 C CA . ILE A 1 99 ? 3.222 -4.802 -3.016 1.00 90.50 99 ILE A CA 1
ATOM 753 C C . ILE A 1 99 ? 3.749 -3.736 -3.970 1.00 90.50 99 ILE A C 1
ATOM 755 O O . ILE A 1 99 ? 3.188 -2.648 -4.054 1.00 90.50 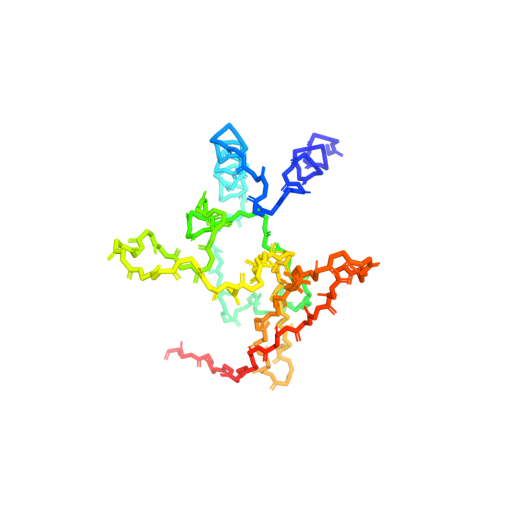99 ILE A O 1
ATOM 759 N N . ALA A 1 100 ? 4.808 -4.042 -4.706 1.00 88.25 100 ALA A N 1
ATOM 760 C CA . ALA A 1 100 ? 5.399 -3.156 -5.696 1.00 88.25 100 ALA A CA 1
ATOM 761 C C . ALA A 1 100 ? 5.299 -3.777 -7.087 1.00 88.25 100 ALA A C 1
ATOM 763 O O . ALA A 1 100 ? 5.779 -4.887 -7.319 1.00 88.25 100 ALA A O 1
ATOM 764 N N . GLU A 1 101 ? 4.706 -3.047 -8.020 1.00 87.62 101 GLU A N 1
ATOM 765 C CA . GLU A 1 101 ? 4.852 -3.334 -9.443 1.00 87.62 101 GLU A CA 1
ATOM 766 C C . GLU A 1 101 ? 6.240 -2.878 -9.892 1.00 87.62 101 GLU A C 1
ATOM 768 O O . GLU A 1 101 ? 6.751 -1.854 -9.437 1.00 87.62 101 GLU A O 1
ATOM 773 N N . ILE A 1 102 ? 6.882 -3.664 -10.745 1.00 84.00 102 ILE A N 1
ATOM 774 C CA . ILE A 1 102 ? 8.225 -3.416 -11.255 1.00 84.00 102 ILE A CA 1
ATOM 775 C C . ILE A 1 102 ? 8.204 -3.732 -12.746 1.00 84.00 102 ILE A C 1
ATOM 777 O O . ILE A 1 102 ? 7.818 -4.823 -13.154 1.00 84.00 102 ILE A O 1
ATOM 781 N N . GLU A 1 103 ? 8.662 -2.790 -13.555 1.00 81.62 103 GLU A N 1
ATOM 782 C CA . GLU A 1 103 ? 8.873 -2.977 -14.981 1.00 81.62 103 GLU A CA 1
ATOM 783 C C . GLU A 1 103 ? 10.358 -3.252 -15.234 1.00 81.62 103 GLU A C 1
ATOM 785 O O . GLU A 1 103 ? 11.241 -2.458 -14.894 1.00 81.62 103 GLU A O 1
ATOM 790 N N . LEU A 1 104 ? 10.646 -4.406 -15.824 1.00 81.88 104 LEU A N 1
ATOM 791 C CA . LEU A 1 104 ? 11.976 -4.809 -16.247 1.00 81.88 104 LEU A CA 1
ATOM 792 C C . LEU A 1 104 ? 12.114 -4.503 -17.736 1.00 81.88 104 LEU A C 1
ATOM 794 O O . LEU A 1 104 ? 11.476 -5.144 -18.573 1.00 81.88 104 LEU A O 1
ATOM 798 N N . GLY A 1 105 ? 12.966 -3.539 -18.081 1.00 76.56 105 GLY A N 1
ATOM 799 C CA . GLY A 1 105 ? 13.282 -3.255 -19.474 1.00 76.56 105 GLY A CA 1
ATOM 800 C C . GLY A 1 105 ? 13.865 -4.483 -20.174 1.00 76.56 105 GLY A C 1
ATOM 801 O O . GLY A 1 105 ? 14.565 -5.286 -19.561 1.00 76.56 105 GLY A O 1
ATOM 802 N N . ALA A 1 106 ? 13.604 -4.622 -21.470 1.00 75.00 106 ALA A N 1
ATOM 803 C CA . ALA A 1 106 ? 14.107 -5.724 -22.283 1.00 75.00 106 ALA A CA 1
ATOM 804 C C . ALA A 1 106 ? 14.882 -5.192 -23.503 1.00 75.00 106 ALA A C 1
ATOM 806 O O . ALA A 1 106 ? 14.610 -4.086 -23.978 1.00 75.00 106 ALA A O 1
ATOM 807 N N . PRO A 1 107 ? 15.889 -5.925 -24.017 1.00 77.38 107 PRO A N 1
ATOM 808 C CA . PRO A 1 107 ? 16.560 -5.531 -25.247 1.00 77.38 107 PRO A CA 1
ATOM 809 C C . PRO A 1 107 ? 15.610 -5.695 -26.441 1.00 77.38 107 PRO A C 1
ATOM 811 O O . PRO A 1 107 ? 14.893 -6.688 -26.534 1.00 77.38 107 PRO A O 1
ATOM 814 N N . TRP A 1 108 ? 15.659 -4.764 -27.396 1.00 71.44 108 TRP A N 1
ATOM 815 C CA . TRP A 1 108 ? 14.908 -4.879 -28.650 1.00 71.44 108 TRP A CA 1
ATOM 816 C C . TRP A 1 108 ? 15.187 -6.224 -29.353 1.00 71.44 108 TRP A C 1
ATOM 818 O O . TRP A 1 108 ? 16.357 -6.616 -29.435 1.00 71.44 108 TRP A O 1
ATOM 828 N N . PRO A 1 109 ? 14.168 -6.924 -29.894 1.00 81.12 109 PRO A N 1
ATOM 829 C CA . PRO A 1 109 ? 12.755 -6.537 -30.036 1.00 81.12 109 PRO A CA 1
ATOM 830 C C . PRO A 1 109 ? 11.833 -7.030 -28.904 1.00 81.12 109 PRO A C 1
ATOM 832 O O . PRO A 1 109 ? 10.620 -7.094 -29.090 1.00 81.12 109 PRO A O 1
ATOM 835 N N . LEU A 1 110 ? 12.380 -7.441 -27.759 1.00 78.25 110 LEU A N 1
ATOM 836 C CA . LEU A 1 110 ? 11.576 -8.002 -26.676 1.00 78.25 110 LEU A CA 1
ATOM 837 C C . LEU A 1 110 ? 10.787 -6.894 -25.957 1.00 78.25 110 LEU A C 1
ATOM 839 O O . LEU A 1 110 ? 11.354 -5.832 -25.686 1.00 78.25 110 LEU A O 1
ATOM 843 N N . PRO A 1 111 ? 9.501 -7.121 -25.633 1.00 78.75 111 PRO A N 1
ATOM 844 C CA . PRO A 1 111 ? 8.739 -6.189 -24.813 1.00 78.75 111 PRO A CA 1
ATOM 845 C C . PRO A 1 111 ? 9.262 -6.185 -23.362 1.00 78.75 111 PRO A C 1
ATOM 847 O O . PRO A 1 111 ? 9.774 -7.213 -22.903 1.00 78.75 111 PRO A O 1
ATOM 850 N N . PRO A 1 112 ? 9.133 -5.062 -22.631 1.00 77.12 112 PRO A N 1
ATOM 851 C CA . PRO A 1 112 ? 9.383 -5.014 -21.191 1.00 77.12 112 PRO A CA 1
ATOM 852 C C . PRO A 1 112 ? 8.524 -6.030 -20.428 1.00 77.12 112 PRO A C 1
ATOM 854 O O . PRO A 1 112 ? 7.414 -6.362 -20.847 1.00 77.12 112 PRO A O 1
ATOM 857 N N . LEU A 1 113 ? 9.048 -6.528 -19.308 1.00 84.12 113 LEU A N 1
ATOM 858 C CA . LEU A 1 113 ? 8.366 -7.496 -18.453 1.00 84.12 113 LEU A CA 1
ATOM 859 C C . LEU A 1 113 ? 7.856 -6.809 -17.186 1.00 84.12 113 LEU A C 1
ATOM 861 O O . LEU A 1 113 ? 8.644 -6.268 -16.415 1.00 84.12 113 LEU A O 1
ATOM 865 N N . GLU A 1 114 ? 6.555 -6.897 -16.938 1.00 85.50 114 GLU A N 1
ATOM 866 C CA . GLU A 1 114 ? 5.949 -6.458 -15.682 1.00 85.50 114 GLU A CA 1
ATOM 867 C C . GLU A 1 114 ? 5.988 -7.594 -14.656 1.00 85.50 114 GLU A C 1
ATOM 869 O O . GLU A 1 114 ? 5.533 -8.711 -14.913 1.00 85.50 114 GLU A O 1
ATOM 874 N N . VAL A 1 115 ? 6.540 -7.314 -13.478 1.00 88.69 115 VAL A N 1
ATOM 875 C CA . VAL A 1 115 ? 6.572 -8.238 -12.343 1.00 88.69 115 VAL A CA 1
ATOM 876 C C . VAL A 1 115 ? 6.032 -7.556 -11.093 1.00 88.69 115 VAL A C 1
ATOM 878 O O . VAL A 1 115 ? 6.115 -6.341 -10.933 1.00 88.69 115 VAL A O 1
ATOM 881 N N . THR A 1 116 ? 5.490 -8.346 -10.170 1.00 90.25 116 THR A N 1
ATOM 882 C CA . THR A 1 116 ? 5.031 -7.855 -8.869 1.00 90.25 116 THR A CA 1
ATOM 883 C C . THR A 1 116 ? 5.895 -8.452 -7.769 1.00 90.25 116 THR A C 1
ATOM 885 O O . THR A 1 116 ? 5.974 -9.671 -7.624 1.00 90.25 116 THR A O 1
ATOM 888 N N . ALA A 1 117 ? 6.520 -7.596 -6.968 1.00 90.00 117 ALA A N 1
ATOM 889 C CA . ALA A 1 117 ? 7.196 -7.985 -5.742 1.00 90.00 117 ALA A CA 1
ATOM 890 C C . ALA A 1 117 ? 6.247 -7.777 -4.559 1.00 90.00 117 ALA A C 1
ATOM 892 O O . ALA A 1 117 ? 5.709 -6.689 -4.378 1.00 90.00 117 ALA A O 1
ATOM 893 N N . THR A 1 118 ? 6.047 -8.813 -3.745 1.00 93.06 118 THR A N 1
ATOM 894 C CA . THR A 1 118 ? 5.257 -8.722 -2.510 1.00 93.06 118 THR A CA 1
ATOM 895 C C . THR A 1 118 ? 6.166 -8.989 -1.325 1.00 93.06 118 THR A C 1
ATOM 897 O O . THR A 1 118 ? 6.782 -10.049 -1.237 1.00 93.06 118 THR A O 1
ATOM 900 N N . LEU A 1 119 ? 6.240 -8.025 -0.417 1.00 92.88 119 LEU A N 1
ATOM 901 C CA . LEU A 1 119 ? 6.891 -8.161 0.872 1.00 92.88 119 LEU A CA 1
ATOM 902 C C . LEU A 1 119 ? 5.807 -8.317 1.942 1.00 92.88 119 LEU A C 1
ATOM 904 O O . LEU A 1 119 ? 5.184 -7.334 2.349 1.00 92.88 119 LEU A O 1
ATOM 908 N N . ALA A 1 120 ? 5.569 -9.567 2.335 1.00 92.81 120 ALA A N 1
ATOM 909 C CA . ALA A 1 120 ? 4.514 -9.936 3.268 1.00 92.81 120 ALA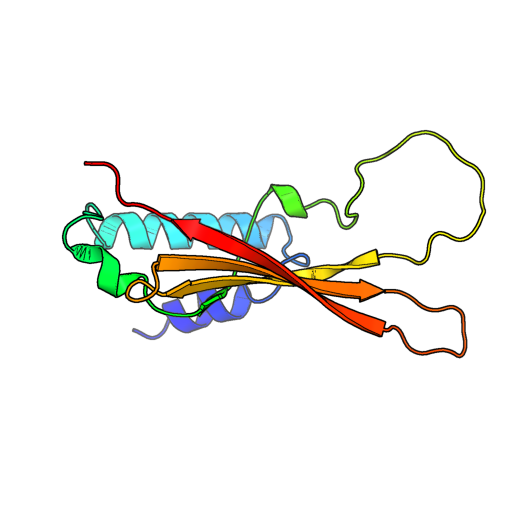 A CA 1
ATOM 910 C C . ALA A 1 120 ? 4.978 -9.840 4.724 1.00 92.81 120 ALA A C 1
ATOM 912 O O . ALA A 1 120 ? 6.051 -10.344 5.069 1.00 92.81 120 ALA A O 1
ATOM 913 N N . HIS A 1 121 ? 4.154 -9.238 5.580 1.00 91.38 121 HIS A N 1
ATOM 914 C CA . HIS A 1 121 ? 4.411 -9.139 7.015 1.00 91.38 121 HIS A CA 1
ATOM 915 C C . HIS A 1 121 ? 3.172 -9.488 7.829 1.00 91.38 121 HIS A C 1
ATOM 917 O O . HIS A 1 121 ? 2.039 -9.348 7.375 1.00 91.38 121 HIS A O 1
ATOM 923 N N . LYS A 1 122 ? 3.414 -9.883 9.079 1.00 92.38 122 LYS A N 1
ATOM 924 C CA . LYS A 1 122 ? 2.399 -9.926 10.126 1.00 92.38 122 LYS A CA 1
ATOM 925 C C . LYS A 1 122 ? 2.596 -8.741 11.056 1.00 92.38 122 LYS A C 1
ATOM 927 O O . LYS A 1 122 ? 3.738 -8.391 11.352 1.00 92.38 122 LYS A O 1
ATOM 932 N N . PHE A 1 123 ? 1.503 -8.153 11.521 1.00 88.44 123 PHE A N 1
ATOM 933 C CA . PHE A 1 123 ? 1.555 -7.073 12.501 1.00 88.44 123 PHE A CA 1
ATOM 934 C C . PHE A 1 123 ? 0.893 -7.469 13.820 1.00 88.44 123 PHE A C 1
ATOM 936 O O . PHE A 1 123 ? 0.023 -8.336 13.880 1.00 88.44 123 PHE A O 1
ATOM 943 N N . GLU A 1 124 ? 1.304 -6.805 14.893 1.00 88.50 124 GLU A N 1
ATOM 944 C CA . GLU A 1 124 ? 0.682 -6.901 16.208 1.00 88.50 124 GLU A CA 1
ATOM 945 C C . GLU A 1 124 ? 0.418 -5.490 16.725 1.00 88.50 124 GLU A C 1
ATOM 947 O O . GLU A 1 124 ? 1.186 -4.566 16.455 1.00 88.50 124 GLU A O 1
ATOM 952 N N . ILE A 1 125 ? -0.690 -5.316 17.441 1.00 81.94 125 ILE A N 1
ATOM 953 C CA . ILE A 1 125 ? -1.014 -4.043 18.080 1.00 81.94 125 ILE A CA 1
ATOM 954 C C . ILE A 1 125 ? -0.311 -4.042 19.432 1.00 81.94 125 ILE A C 1
ATOM 956 O O . ILE A 1 125 ? -0.585 -4.906 20.266 1.00 81.94 125 ILE A O 1
ATOM 960 N N . ILE A 1 126 ? 0.591 -3.088 19.634 1.00 77.00 126 ILE A N 1
ATOM 961 C CA . ILE A 1 126 ? 1.236 -2.859 20.925 1.00 77.00 126 ILE A CA 1
ATOM 962 C C . ILE A 1 126 ? 0.444 -1.748 21.617 1.00 77.00 126 ILE A C 1
ATOM 964 O O . ILE A 1 126 ? 0.305 -0.662 21.053 1.00 77.00 126 ILE A O 1
ATOM 968 N N . GLY A 1 127 ? -0.112 -2.057 22.790 1.00 61.91 127 GLY A N 1
ATOM 969 C CA . GLY A 1 127 ? -0.840 -1.129 23.659 1.00 61.91 127 GLY A CA 1
ATOM 970 C C . GLY A 1 127 ? -0.047 -0.806 24.912 1.00 61.91 127 GLY A C 1
ATOM 971 O O . GLY A 1 127 ? 0.601 -1.740 25.438 1.00 61.91 127 GLY A O 1
#